Protein AF-A0A526Q313-F1 (afdb_monomer)

Radius of gyration: 29.03 Å; Cα contacts (8 Å, |Δi|>4): 74; chains: 1; bounding box: 65×32×79 Å

Sequence (105 aa):
GRLGFLATTGSAAPFIGLFGTVIGIMTSFQAIAASKNTSLSVVAPGIAEALLATAIGLLAAIPAVIAYNKLSSDANKIAVRMEGFSDEFSAILSRQIDEKVAQKA

Nearest PDB structures (foldseek):
  5zfv-assembly1_E  TM=9.141E-01  e=1.868E-05  Esc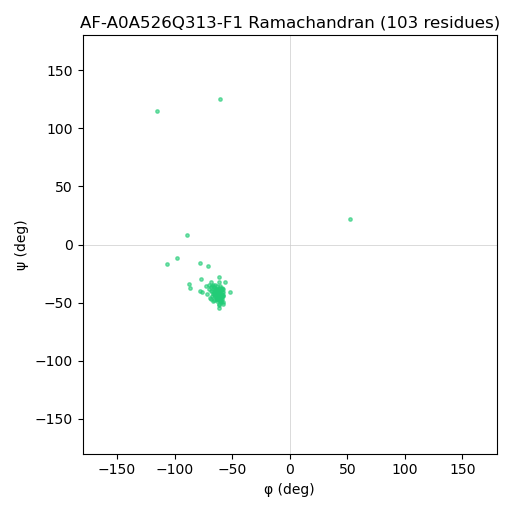herichia coli K-12
  5sv0-assembly2_J  TM=9.500E-01  e=4.222E-05  Escherichia coli DH1
  5sv0-assembly1_B  TM=9.643E-01  e=5.989E-05  Escherichia coli DH1
  6ye4-assembly1_C  TM=9.818E-01  e=9.543E-05  Serratia marcescens
  8odt-assembly1_E  TM=9.325E-01  e=4.476E-05  Escherichia coli K-12

Solvent-accessible surface area (backbone atoms only — not comparable to full-atom values): 5325 Å² total; per-residue (Å²): 114,74,60,57,49,24,49,50,41,29,65,45,26,44,57,55,7,45,48,40,24,53,52,26,44,52,53,30,52,50,50,30,66,73,67,74,47,84,54,62,82,78,33,49,63,38,45,51,54,10,52,47,32,32,54,52,13,43,64,52,11,55,59,25,43,54,51,31,54,51,53,51,52,53,51,49,54,52,50,53,54,51,50,54,49,51,53,52,52,49,51,53,51,52,51,55,49,52,54,56,50,62,76,73,110

Structure (mmCIF, N/CA/C/O backbone):
data_AF-A0A526Q313-F1
#
_entry.id   AF-A0A526Q313-F1
#
loop_
_atom_site.group_PDB
_atom_site.id
_atom_site.type_symbol
_atom_site.label_atom_id
_atom_site.label_alt_id
_atom_site.label_comp_id
_atom_site.label_asym_id
_atom_site.label_entity_id
_atom_site.label_seq_id
_atom_site.pdbx_PDB_ins_code
_atom_site.Cartn_x
_atom_site.Cartn_y
_atom_site.Cartn_z
_atom_site.occupancy
_atom_site.B_iso_or_equiv
_atom_site.auth_seq_id
_atom_site.auth_comp_id
_atom_site.auth_asym_id
_atom_site.auth_atom_id
_atom_site.pdbx_PDB_model_num
ATOM 1 N N . GLY A 1 1 ? -0.076 9.499 -13.429 1.00 67.06 1 GLY A N 1
ATOM 2 C CA . GLY A 1 1 ? -1.360 8.780 -13.303 1.00 67.06 1 GLY A CA 1
ATOM 3 C C . GLY A 1 1 ? -1.234 7.496 -12.495 1.00 67.06 1 GLY A C 1
ATOM 4 O O . GLY A 1 1 ? -1.520 7.511 -11.310 1.00 67.06 1 GLY A O 1
ATOM 5 N N . ARG A 1 2 ? -0.786 6.390 -13.109 1.00 83.44 2 ARG A N 1
ATOM 6 C CA . ARG A 1 2 ? -0.889 5.032 -12.525 1.00 83.44 2 ARG A CA 1
ATOM 7 C C . ARG A 1 2 ? 0.112 4.710 -11.401 1.00 83.44 2 ARG A C 1
ATOM 9 O O . ARG A 1 2 ? -0.281 4.127 -10.401 1.00 83.44 2 ARG A O 1
ATOM 16 N N . LEU A 1 3 ? 1.373 5.134 -11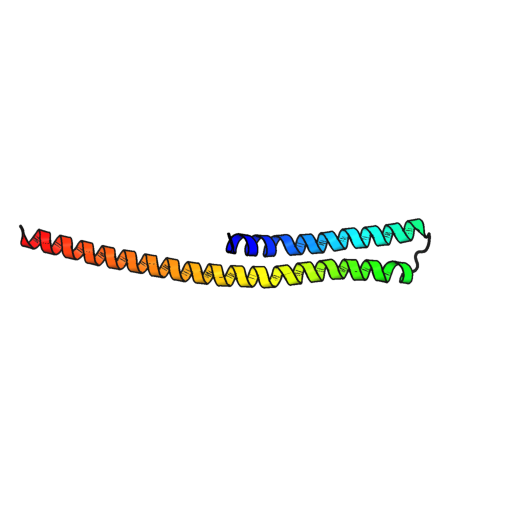.528 1.00 89.12 3 LEU A N 1
ATOM 17 C CA . LEU A 1 3 ? 2.385 4.985 -10.464 1.00 89.12 3 LEU A CA 1
ATOM 18 C C . LEU A 1 3 ? 2.036 5.812 -9.218 1.00 89.12 3 LEU A C 1
ATOM 20 O O . LEU A 1 3 ? 2.151 5.317 -8.105 1.00 89.12 3 LEU A O 1
ATOM 24 N N . GLY A 1 4 ? 1.545 7.040 -9.419 1.00 92.62 4 GLY A N 1
ATOM 25 C CA . GLY A 1 4 ? 1.092 7.903 -8.326 1.00 92.62 4 GLY A CA 1
ATOM 26 C C . GLY A 1 4 ? -0.032 7.265 -7.512 1.00 92.62 4 GLY A C 1
ATOM 27 O O . GLY A 1 4 ? 0.028 7.286 -6.293 1.00 92.62 4 GLY A O 1
ATOM 28 N N . PHE A 1 5 ? -0.994 6.608 -8.170 1.00 95.31 5 PHE A N 1
ATOM 29 C CA . PHE A 1 5 ? -2.047 5.868 -7.472 1.00 95.31 5 PHE A CA 1
ATOM 30 C C . PHE A 1 5 ? -1.479 4.759 -6.574 1.00 95.31 5 PHE A C 1
ATOM 32 O O . PHE A 1 5 ? -1.810 4.718 -5.397 1.00 95.31 5 PHE A O 1
ATOM 39 N N . LEU A 1 6 ? -0.575 3.913 -7.087 1.00 95.44 6 LEU A N 1
ATOM 40 C CA . LEU A 1 6 ? 0.053 2.852 -6.285 1.00 95.44 6 LEU A CA 1
ATOM 41 C C . LEU A 1 6 ? 0.855 3.411 -5.102 1.00 95.44 6 LEU A C 1
ATOM 43 O O . LEU A 1 6 ? 0.782 2.861 -4.005 1.00 95.44 6 LEU A O 1
ATOM 47 N N . ALA A 1 7 ? 1.577 4.516 -5.307 1.00 96.44 7 ALA A N 1
ATOM 48 C CA . ALA A 1 7 ? 2.316 5.192 -4.245 1.00 96.44 7 ALA A CA 1
ATOM 49 C C . ALA A 1 7 ? 1.377 5.719 -3.150 1.00 96.44 7 ALA A C 1
ATOM 51 O O . ALA A 1 7 ? 1.612 5.484 -1.967 1.00 96.44 7 ALA A O 1
ATOM 52 N N . THR A 1 8 ? 0.293 6.394 -3.542 1.00 96.75 8 THR A N 1
ATOM 53 C CA . THR A 1 8 ? -0.699 6.937 -2.608 1.00 96.75 8 THR A CA 1
ATOM 54 C C . THR A 1 8 ? -1.463 5.832 -1.887 1.00 96.75 8 THR A C 1
ATOM 56 O O . THR A 1 8 ? -1.656 5.923 -0.681 1.00 96.75 8 THR A O 1
ATOM 59 N N . THR A 1 9 ? -1.877 4.765 -2.575 1.00 97.19 9 THR A N 1
ATOM 60 C CA . THR A 1 9 ? -2.529 3.618 -1.929 1.00 97.19 9 THR A CA 1
ATOM 61 C C . THR A 1 9 ? -1.581 2.936 -0.948 1.00 97.19 9 THR A C 1
ATOM 63 O O . THR A 1 9 ? -1.977 2.664 0.181 1.00 97.19 9 THR A O 1
ATOM 66 N N . GLY A 1 10 ? -0.325 2.713 -1.344 1.00 96.88 10 GLY A N 1
ATOM 67 C CA . GLY A 1 10 ? 0.693 2.109 -0.488 1.00 96.88 10 GLY A CA 1
ATOM 68 C C . GLY A 1 10 ? 0.955 2.898 0.797 1.00 96.88 10 GLY A C 1
ATOM 69 O O . GLY A 1 10 ? 1.146 2.294 1.849 1.00 96.88 10 GLY A O 1
ATOM 70 N N . SER A 1 11 ? 0.922 4.233 0.735 1.00 97.50 11 SER A N 1
ATOM 71 C CA . SER A 1 11 ? 1.151 5.089 1.903 1.00 97.50 11 SER A CA 1
ATOM 72 C C . SER A 1 11 ? -0.106 5.356 2.732 1.00 97.50 11 SER A C 1
ATOM 74 O O . SER A 1 11 ? -0.016 5.397 3.954 1.00 97.50 11 SER A O 1
ATOM 76 N N . ALA A 1 12 ? -1.276 5.522 2.111 1.00 98.12 12 ALA A N 1
ATOM 77 C CA . ALA A 1 12 ? -2.505 5.913 2.804 1.00 98.12 12 ALA A CA 1
ATOM 78 C C . ALA A 1 12 ? -3.300 4.726 3.374 1.00 98.12 12 ALA A C 1
ATOM 80 O O . ALA A 1 12 ? -3.917 4.859 4.430 1.00 98.12 12 ALA A O 1
ATOM 81 N N . ALA A 1 13 ? -3.293 3.563 2.711 1.00 98.06 13 ALA A N 1
ATOM 82 C CA . ALA A 1 13 ? -4.118 2.418 3.110 1.00 98.06 13 ALA A CA 1
ATOM 83 C C . ALA A 1 13 ? -3.879 1.912 4.552 1.00 98.06 13 ALA A C 1
ATOM 85 O O . ALA A 1 13 ? -4.870 1.606 5.222 1.00 98.06 13 ALA A O 1
ATOM 86 N N . PRO A 1 14 ? -2.642 1.881 5.097 1.00 98.25 14 PRO A N 1
ATOM 87 C CA . PRO A 1 14 ? -2.422 1.505 6.495 1.00 98.25 14 PRO A CA 1
ATOM 88 C C . PRO A 1 14 ? -3.110 2.460 7.474 1.00 98.25 14 PRO A C 1
ATOM 90 O O . PRO A 1 14 ? -3.701 2.021 8.457 1.00 98.25 14 PRO A O 1
ATOM 93 N N . PHE A 1 15 ? -3.084 3.764 7.184 1.00 98.25 15 PHE A N 1
ATOM 94 C CA . PHE A 1 15 ? -3.722 4.774 8.026 1.00 98.25 15 PHE A CA 1
ATOM 95 C C . PHE A 1 15 ? -5.246 4.699 7.959 1.00 98.25 15 PHE A C 1
ATOM 97 O O . PHE A 1 15 ? -5.906 4.898 8.974 1.00 98.25 15 PHE A O 1
ATOM 104 N N . ILE A 1 16 ? -5.807 4.351 6.798 1.00 98.06 16 ILE A N 1
ATOM 105 C CA . ILE A 1 16 ? -7.246 4.090 6.658 1.00 98.06 16 ILE A CA 1
ATOM 106 C C . ILE A 1 16 ? -7.655 2.883 7.518 1.00 98.06 16 ILE A C 1
ATOM 108 O O . ILE A 1 16 ? -8.657 2.949 8.230 1.00 98.06 16 ILE A O 1
ATOM 112 N N . GLY A 1 17 ? -6.865 1.804 7.508 1.00 97.88 17 GLY A N 1
ATOM 113 C CA . GLY A 1 17 ? -7.109 0.634 8.357 1.00 97.88 17 GLY A CA 1
ATOM 114 C C . GLY A 1 17 ? -7.017 0.953 9.853 1.00 97.88 17 GLY A C 1
ATOM 115 O O . GLY A 1 17 ? -7.927 0.617 10.611 1.00 97.88 17 GLY A O 1
ATOM 116 N N . LEU A 1 18 ? -5.969 1.679 10.258 1.00 98.00 18 LEU A N 1
ATOM 117 C CA . LEU A 1 18 ? -5.787 2.148 11.634 1.00 98.00 18 LEU A CA 1
ATOM 118 C C . LEU A 1 18 ? -6.956 3.027 12.093 1.00 98.00 18 LEU A C 1
ATOM 120 O O . LEU A 1 18 ? -7.455 2.866 13.205 1.00 98.00 18 LEU A O 1
ATOM 124 N N . PHE A 1 19 ? -7.415 3.937 11.233 1.00 98.00 19 PHE A N 1
ATOM 125 C CA . PHE A 1 19 ? -8.577 4.774 11.506 1.00 98.00 19 PHE A CA 1
ATOM 126 C C . PHE A 1 19 ? -9.830 3.928 11.764 1.00 98.00 19 PHE A C 1
ATOM 128 O O . PHE A 1 19 ? -10.535 4.163 12.744 1.00 98.00 19 PHE A O 1
ATOM 135 N N . GLY A 1 20 ? -10.070 2.894 10.951 1.00 96.56 20 GLY A N 1
ATOM 136 C CA . GLY A 1 20 ? -11.164 1.946 11.179 1.00 96.56 20 GLY A CA 1
ATOM 137 C C . GLY A 1 20 ? -11.072 1.255 12.543 1.00 96.56 20 GLY A C 1
ATOM 138 O O . GLY A 1 20 ? -12.074 1.152 13.250 1.00 96.56 20 GLY A O 1
ATOM 139 N N . THR A 1 21 ? -9.866 0.863 12.965 1.00 97.25 21 THR A N 1
ATOM 140 C CA . THR A 1 21 ? -9.646 0.289 14.300 1.00 97.25 21 THR A CA 1
ATOM 141 C C . THR A 1 21 ? -9.969 1.282 15.417 1.00 97.25 21 THR A C 1
ATOM 143 O O . THR A 1 21 ? -10.630 0.916 16.387 1.00 97.25 21 THR A O 1
ATOM 146 N N . VAL A 1 22 ? -9.554 2.544 15.278 1.00 97.31 2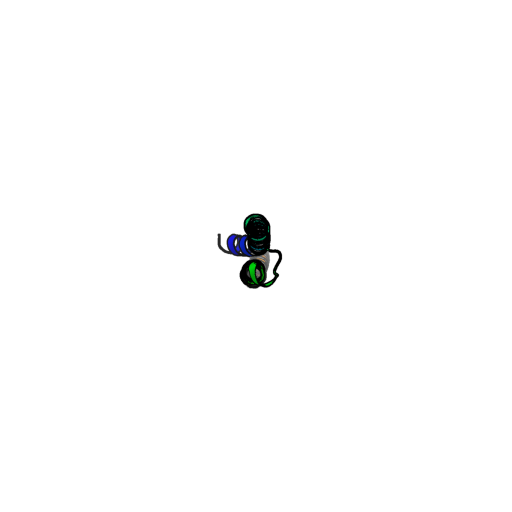2 VAL A N 1
ATOM 147 C CA . VAL A 1 22 ? -9.850 3.601 16.260 1.00 97.31 22 VAL A CA 1
ATOM 148 C C . VAL A 1 22 ? -11.358 3.802 16.406 1.00 97.31 22 VAL A C 1
ATOM 150 O O . VAL A 1 22 ? -11.865 3.822 17.529 1.00 97.31 22 VAL A O 1
ATOM 153 N N . ILE A 1 23 ? -12.087 3.891 15.289 1.00 96.50 23 ILE A N 1
ATOM 154 C CA . ILE A 1 23 ? -13.547 4.035 15.307 1.00 96.50 23 ILE A CA 1
ATOM 155 C C . ILE A 1 23 ? -14.214 2.807 15.940 1.00 96.50 23 ILE A C 1
ATOM 157 O O . ILE A 1 23 ? -15.026 2.969 16.846 1.00 96.50 23 ILE A O 1
ATOM 161 N N . GLY A 1 24 ? -13.845 1.587 15.537 1.00 94.94 24 GLY A N 1
ATOM 162 C CA . GLY A 1 24 ? -14.464 0.363 16.063 1.00 94.94 24 GLY A CA 1
ATOM 163 C C . GLY A 1 24 ? -14.228 0.156 17.564 1.00 94.94 24 GLY A C 1
ATOM 164 O O . GLY A 1 24 ? -15.146 -0.220 18.301 1.00 94.94 24 GLY A O 1
ATOM 165 N N . ILE A 1 25 ? -13.028 0.483 18.055 1.00 95.12 25 ILE A N 1
ATOM 166 C CA . ILE A 1 25 ? -12.731 0.466 19.494 1.00 95.12 25 ILE A CA 1
ATOM 167 C C . ILE A 1 25 ? -13.564 1.527 20.224 1.00 95.12 25 ILE A C 1
ATOM 169 O O . ILE A 1 25 ? -14.164 1.224 21.257 1.00 95.12 25 ILE A O 1
ATOM 173 N N . MET A 1 26 ? -13.664 2.747 19.686 1.00 95.12 26 MET A N 1
ATOM 174 C CA . MET A 1 26 ? -14.486 3.809 20.275 1.00 95.12 26 MET A CA 1
ATOM 175 C C . MET A 1 26 ? -15.959 3.391 20.384 1.00 95.12 26 MET A C 1
ATOM 177 O O . MET A 1 26 ? -16.558 3.539 21.450 1.00 95.12 26 MET A O 1
ATOM 181 N N . THR A 1 27 ? -16.533 2.819 19.323 1.00 92.69 27 THR A N 1
ATOM 182 C CA . THR A 1 27 ? -17.919 2.328 19.320 1.00 92.69 27 THR A CA 1
ATOM 183 C C . THR A 1 27 ? -18.124 1.199 20.332 1.00 92.69 27 THR A C 1
ATOM 185 O O . THR A 1 27 ? -19.128 1.181 21.043 1.00 92.69 27 THR A O 1
ATOM 188 N N . SER A 1 28 ? -17.144 0.302 20.477 1.00 92.81 28 SER A N 1
ATOM 189 C CA . SER A 1 28 ? -17.185 -0.768 21.482 1.00 92.81 28 SER A CA 1
ATOM 190 C C . SER A 1 28 ? -17.223 -0.208 22.911 1.00 92.81 28 SER A C 1
ATOM 192 O O . SER A 1 28 ? -18.034 -0.643 23.729 1.00 92.81 28 SER A O 1
ATOM 194 N N . PHE A 1 29 ? -16.415 0.814 23.216 1.00 91.94 29 PHE A N 1
ATOM 195 C CA . PHE A 1 29 ? -16.446 1.477 24.526 1.00 91.94 29 PHE A CA 1
ATOM 196 C C . PHE A 1 29 ? -17.743 2.259 24.777 1.00 91.94 29 PHE A C 1
ATOM 198 O O . PHE A 1 29 ? -18.255 2.251 25.898 1.00 91.94 29 PHE A O 1
ATOM 205 N N . GLN A 1 30 ? -18.317 2.889 23.749 1.00 91.44 30 GLN A N 1
ATOM 206 C CA . GLN A 1 30 ? -19.627 3.542 23.852 1.00 91.44 30 GLN A CA 1
ATOM 207 C C . GLN A 1 30 ? -20.739 2.535 24.190 1.00 91.44 30 GLN A C 1
ATOM 209 O O . GLN A 1 30 ? -21.600 2.830 25.020 1.00 91.44 30 GLN A O 1
ATOM 214 N N . ALA A 1 31 ? -20.691 1.327 23.620 1.00 89.19 31 ALA A N 1
ATOM 215 C CA . ALA A 1 31 ? -21.636 0.255 23.932 1.00 89.19 31 ALA A CA 1
ATOM 216 C C . ALA A 1 31 ? -21.521 -0.234 25.390 1.00 89.19 31 ALA A C 1
ATOM 218 O O . ALA A 1 31 ? -22.545 -0.461 26.042 1.00 89.19 31 ALA A O 1
ATOM 219 N N . ILE A 1 32 ? -20.303 -0.332 25.941 1.00 90.50 32 ILE A N 1
ATOM 220 C CA . ILE A 1 32 ? -20.093 -0.620 27.375 1.00 90.50 32 ILE A CA 1
ATOM 221 C C . ILE A 1 32 ? -20.747 0.467 28.231 1.00 90.50 32 ILE A C 1
ATOM 223 O O . ILE A 1 32 ? -21.494 0.160 29.161 1.00 90.50 32 ILE A O 1
ATOM 227 N N . ALA A 1 33 ? -20.495 1.739 27.910 1.00 90.38 33 ALA A N 1
ATOM 228 C CA . ALA A 1 33 ? -21.020 2.865 28.676 1.00 90.38 33 ALA A CA 1
ATOM 229 C C . ALA A 1 33 ? -22.560 2.912 28.666 1.00 90.38 33 ALA A C 1
ATOM 231 O O . ALA A 1 33 ? -23.174 3.151 29.706 1.00 90.38 33 ALA A O 1
ATOM 232 N N . ALA A 1 34 ? -23.184 2.638 27.517 1.00 90.06 34 ALA A N 1
ATOM 233 C CA . ALA A 1 34 ? -24.638 2.633 27.367 1.00 90.06 34 ALA A CA 1
ATOM 234 C C . ALA A 1 34 ? -25.305 1.430 28.055 1.00 90.06 34 ALA A C 1
ATOM 236 O O . ALA A 1 34 ? -26.325 1.584 28.725 1.00 90.06 34 ALA A O 1
ATOM 237 N N . SER A 1 35 ? -24.725 0.234 27.913 1.00 89.38 35 SER A N 1
ATOM 238 C CA . SER A 1 35 ? -25.276 -1.001 28.489 1.00 89.38 35 SER A CA 1
ATOM 239 C C . SER A 1 35 ? -25.002 -1.154 29.987 1.00 89.38 35 SER A C 1
ATOM 241 O O . SER A 1 35 ? -25.629 -1.992 30.634 1.00 89.38 35 SER A O 1
ATOM 243 N N . LYS A 1 36 ? -24.053 -0.379 30.538 1.00 86.81 36 LYS A N 1
ATOM 244 C CA . LYS A 1 36 ? -23.491 -0.557 31.890 1.00 86.81 36 LYS A CA 1
ATOM 245 C C . LYS A 1 36 ? -22.978 -1.984 32.141 1.00 86.81 36 LYS A C 1
ATOM 247 O O . LYS A 1 36 ? -22.869 -2.409 33.289 1.00 86.81 36 LYS A O 1
ATOM 252 N N . ASN A 1 37 ? -22.671 -2.722 31.074 1.00 82.00 37 ASN A N 1
ATOM 253 C CA . ASN A 1 37 ? -22.218 -4.102 31.120 1.00 82.00 37 ASN A CA 1
ATOM 254 C C . ASN A 1 37 ? -20.787 -4.182 30.586 1.00 82.00 37 ASN A C 1
ATOM 256 O O . ASN A 1 37 ? -20.526 -3.922 29.414 1.00 82.00 37 ASN A O 1
ATOM 260 N N . THR A 1 38 ? -19.857 -4.550 31.463 1.00 82.88 38 THR A N 1
ATOM 261 C CA . THR A 1 38 ? -18.429 -4.689 31.148 1.00 82.88 38 THR A CA 1
ATOM 262 C C . THR A 1 38 ? -18.056 -6.089 30.663 1.00 82.88 38 THR A C 1
ATOM 264 O O . THR A 1 38 ? -16.874 -6.394 30.516 1.00 82.88 38 THR A O 1
ATOM 267 N N . SER A 1 39 ? -19.041 -6.958 30.414 1.00 86.81 39 SER A N 1
ATOM 268 C CA . SER A 1 39 ? -18.793 -8.307 29.919 1.00 86.81 39 SER A CA 1
ATOM 269 C C . SER A 1 39 ? -18.081 -8.270 28.569 1.00 86.81 39 SER A C 1
ATOM 271 O O . SER A 1 39 ? -18.572 -7.693 27.596 1.00 86.81 39 SER A O 1
ATOM 273 N N . LEU A 1 40 ? -16.935 -8.953 28.506 1.00 81.62 40 LEU A N 1
ATOM 274 C CA . LEU A 1 40 ? -16.098 -9.036 27.311 1.00 81.62 40 LEU A CA 1
ATOM 275 C C . LEU A 1 40 ? -16.875 -9.569 26.099 1.00 81.62 40 LEU A C 1
ATOM 277 O O . LEU A 1 40 ? -16.625 -9.159 24.971 1.00 81.62 40 LEU A O 1
ATOM 281 N N . SER A 1 41 ? -17.853 -10.447 26.334 1.00 86.56 41 SER A N 1
ATOM 282 C CA . SER A 1 41 ? -18.697 -11.032 25.290 1.00 86.56 41 SER A CA 1
ATOM 283 C C . SER A 1 41 ? -19.510 -9.992 24.515 1.00 86.56 41 SER A C 1
ATOM 285 O O . SER A 1 41 ? -19.817 -10.221 23.351 1.00 86.56 41 SER A O 1
ATOM 287 N N . VAL A 1 42 ? -19.842 -8.853 25.135 1.00 82.38 42 VAL A N 1
ATOM 288 C CA . VAL A 1 42 ? -20.632 -7.781 24.503 1.00 82.38 42 VAL A CA 1
ATOM 289 C C . VAL A 1 42 ? -19.780 -6.953 23.535 1.00 82.38 42 VAL A C 1
ATOM 291 O O . VAL A 1 42 ? -20.297 -6.449 22.543 1.00 82.38 42 VAL A O 1
ATOM 294 N N . VAL A 1 43 ? -18.473 -6.840 23.785 1.00 88.62 43 VAL A N 1
ATOM 295 C CA . VAL A 1 43 ? -17.554 -6.016 22.977 1.00 88.62 43 VAL A CA 1
ATOM 296 C C . VAL A 1 43 ? -16.621 -6.801 22.070 1.00 88.62 43 VAL A C 1
ATOM 298 O O . VAL A 1 43 ? -16.060 -6.229 21.137 1.00 88.62 43 VAL A O 1
ATOM 301 N N . ALA A 1 44 ? -16.460 -8.103 22.309 1.00 89.81 44 ALA A N 1
ATOM 302 C CA . ALA A 1 44 ? -15.589 -8.956 21.510 1.00 89.81 44 ALA A CA 1
ATOM 303 C C . ALA A 1 44 ? -15.864 -8.866 19.992 1.00 89.81 44 ALA A C 1
ATOM 305 O O . ALA A 1 44 ? -14.888 -8.766 19.246 1.00 89.81 44 ALA A O 1
ATOM 306 N N . PRO A 1 45 ? -17.127 -8.815 19.511 1.00 89.38 45 PRO A N 1
ATOM 307 C CA . PRO A 1 45 ? -17.396 -8.650 18.081 1.00 89.38 45 PRO A CA 1
ATOM 308 C C . PRO A 1 45 ? -16.880 -7.316 17.517 1.00 89.38 45 PRO A C 1
ATOM 310 O O . PRO A 1 45 ? -16.185 -7.309 16.505 1.00 89.38 45 PRO A O 1
ATOM 313 N N . GLY A 1 46 ? -17.139 -6.194 18.200 1.00 90.12 46 GLY A N 1
ATOM 314 C CA . GLY A 1 46 ? -16.731 -4.863 17.730 1.00 90.12 46 GLY A CA 1
ATOM 315 C C . GLY A 1 46 ? -15.212 -4.672 17.702 1.00 90.12 46 GLY A C 1
ATOM 316 O O . GLY A 1 46 ? -14.671 -4.049 16.789 1.00 90.12 46 GLY A O 1
ATOM 317 N N . ILE A 1 47 ? -14.496 -5.276 18.655 1.00 92.75 47 ILE A N 1
ATOM 318 C CA . ILE A 1 47 ? -13.026 -5.270 18.664 1.00 92.75 47 ILE A CA 1
ATOM 319 C C . ILE A 1 47 ? -12.471 -6.142 17.527 1.00 92.75 47 ILE A C 1
ATOM 321 O O . ILE A 1 47 ? -11.490 -5.762 16.888 1.00 92.75 47 ILE A O 1
ATOM 325 N N . ALA A 1 48 ? -13.092 -7.288 17.235 1.00 94.62 48 ALA A N 1
ATOM 326 C CA . ALA A 1 48 ? -12.678 -8.136 16.120 1.00 94.62 48 ALA A CA 1
ATOM 327 C C . ALA A 1 48 ? -12.826 -7.414 14.767 1.00 94.62 48 ALA A C 1
ATOM 329 O O . ALA A 1 48 ? -11.900 -7.436 13.954 1.00 94.62 48 ALA A O 1
ATOM 330 N N . GLU A 1 49 ? -13.941 -6.713 14.549 1.00 93.88 49 GLU A N 1
ATOM 331 C CA . GLU A 1 49 ? -14.153 -5.879 13.356 1.00 93.88 49 GLU A CA 1
ATOM 332 C C . GLU A 1 49 ? -13.140 -4.729 13.269 1.00 93.88 49 GLU A C 1
ATOM 334 O O . GLU A 1 49 ? -12.585 -4.459 12.200 1.00 93.88 49 GLU A O 1
ATOM 339 N N . ALA A 1 50 ? -12.829 -4.097 14.405 1.00 95.56 50 ALA A N 1
ATOM 340 C CA . ALA A 1 50 ? -11.807 -3.062 14.482 1.00 95.56 50 ALA A CA 1
ATOM 341 C C . ALA A 1 50 ? -10.437 -3.589 14.023 1.00 95.56 50 ALA A C 1
ATOM 343 O O . ALA A 1 50 ? -9.752 -2.92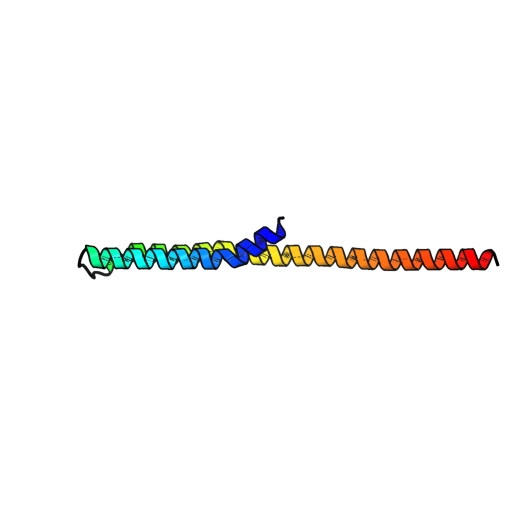9 13.243 1.00 95.56 50 ALA A O 1
ATOM 344 N N . LEU A 1 51 ? -10.036 -4.787 14.454 1.00 96.75 51 LEU A N 1
ATOM 345 C CA . LEU A 1 51 ? -8.773 -5.407 14.036 1.00 96.75 51 LEU A CA 1
ATOM 346 C C . LEU A 1 51 ? -8.780 -5.807 12.554 1.00 96.75 51 LEU A C 1
ATOM 348 O O . LEU A 1 51 ? -7.766 -5.647 11.866 1.00 96.75 51 LEU A O 1
ATOM 352 N N . LEU A 1 52 ? -9.924 -6.264 12.041 1.00 97.06 52 LEU A N 1
ATOM 353 C CA . LEU A 1 52 ? -10.087 -6.592 10.626 1.00 97.06 52 LEU A CA 1
ATOM 3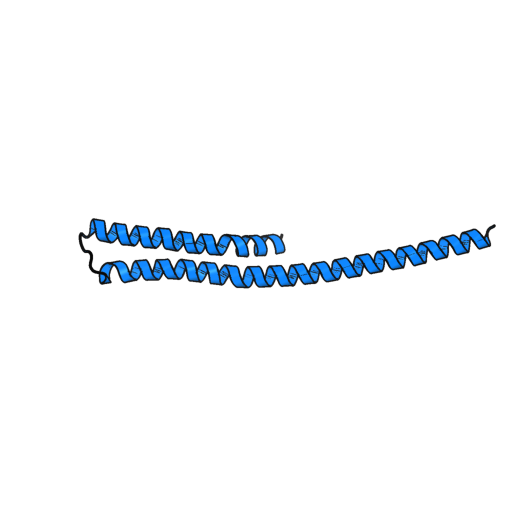54 C C . LEU A 1 52 ? -9.849 -5.369 9.726 1.00 97.06 52 LEU A C 1
ATOM 356 O O . LEU A 1 52 ? -9.218 -5.502 8.677 1.00 97.06 52 LEU A O 1
ATOM 360 N N . ALA A 1 53 ? -10.276 -4.173 10.146 1.00 97.50 53 ALA A N 1
ATOM 361 C CA . ALA A 1 53 ? -10.043 -2.940 9.392 1.00 97.50 53 ALA A CA 1
ATOM 362 C C . ALA A 1 53 ? -8.544 -2.674 9.144 1.00 97.50 53 ALA A C 1
ATOM 364 O O . ALA A 1 53 ? -8.143 -2.379 8.014 1.00 97.50 53 ALA A O 1
ATOM 365 N N . THR A 1 54 ? -7.696 -2.858 10.164 1.00 97.88 54 THR A N 1
ATOM 366 C CA . THR A 1 54 ? -6.235 -2.741 10.010 1.00 97.88 54 THR A CA 1
ATOM 367 C C . THR A 1 54 ? -5.684 -3.816 9.075 1.00 97.88 54 THR A C 1
ATOM 369 O O . THR A 1 54 ? -4.874 -3.506 8.198 1.00 97.88 54 THR A O 1
ATOM 372 N N . ALA A 1 55 ? -6.147 -5.063 9.201 1.00 98.00 55 ALA A N 1
ATOM 373 C CA . ALA A 1 55 ? -5.703 -6.150 8.331 1.00 98.00 55 ALA A CA 1
ATOM 374 C C . ALA A 1 55 ? -6.004 -5.861 6.849 1.00 98.00 55 ALA A C 1
ATOM 376 O O . ALA A 1 55 ? -5.135 -6.053 6.000 1.00 98.00 55 ALA A O 1
ATOM 377 N N . ILE A 1 56 ? -7.191 -5.329 6.538 1.00 98.06 56 ILE A N 1
ATOM 378 C CA . ILE A 1 56 ? -7.572 -4.941 5.171 1.00 98.06 56 ILE A CA 1
ATOM 379 C C . ILE A 1 56 ? -6.714 -3.770 4.669 1.00 98.06 56 ILE A C 1
ATOM 381 O O . ILE A 1 56 ? -6.258 -3.793 3.524 1.00 98.06 56 ILE A O 1
ATOM 385 N N . GLY A 1 57 ? -6.438 -2.773 5.518 1.00 97.88 57 GLY A N 1
ATOM 386 C CA . GLY A 1 57 ? -5.553 -1.656 5.174 1.00 97.88 57 GLY A CA 1
ATOM 387 C C . GLY A 1 57 ? -4.146 -2.120 4.782 1.00 97.88 57 GLY A C 1
ATOM 388 O O . GLY A 1 57 ? -3.605 -1.686 3.764 1.00 97.88 57 GLY A O 1
ATOM 389 N N . LEU A 1 58 ? -3.577 -3.066 5.534 1.00 98.38 58 LEU A N 1
ATOM 390 C CA . LEU A 1 58 ? -2.281 -3.676 5.217 1.00 98.38 58 LEU A CA 1
ATOM 391 C C . LEU A 1 58 ? -2.339 -4.550 3.958 1.00 98.38 58 LEU A C 1
ATOM 393 O O . LEU A 1 58 ? -1.432 -4.490 3.126 1.00 98.38 58 LEU A O 1
ATOM 397 N N . LEU A 1 59 ? -3.419 -5.315 3.786 1.00 98.12 59 LEU A N 1
ATOM 398 C CA . LEU A 1 59 ? -3.646 -6.148 2.606 1.00 98.12 59 LEU A CA 1
ATOM 399 C C . LEU A 1 59 ? -3.731 -5.314 1.319 1.00 98.12 59 LEU A C 1
ATOM 401 O O . LEU A 1 59 ? -3.286 -5.772 0.272 1.00 98.12 59 LEU A O 1
ATOM 405 N N . ALA A 1 60 ? -4.243 -4.084 1.388 1.00 98.00 60 ALA A N 1
ATOM 406 C CA . ALA A 1 60 ? -4.222 -3.145 0.269 1.00 98.00 60 ALA A CA 1
ATOM 407 C C . ALA A 1 60 ? -2.846 -2.472 0.079 1.00 98.00 60 ALA A C 1
ATOM 409 O O . ALA A 1 60 ? -2.392 -2.299 -1.055 1.00 98.00 60 ALA A O 1
ATOM 410 N N . ALA A 1 61 ? -2.164 -2.108 1.170 1.00 98.38 61 ALA A N 1
ATOM 411 C CA . ALA A 1 61 ? -0.897 -1.378 1.127 1.00 98.38 61 ALA A CA 1
ATOM 412 C C . ALA A 1 61 ? 0.268 -2.208 0.567 1.00 98.38 61 ALA A C 1
ATOM 414 O O . ALA A 1 61 ? 1.017 -1.735 -0.290 1.00 98.38 61 ALA A O 1
ATOM 415 N N . ILE A 1 62 ? 0.423 -3.452 1.033 1.00 98.25 62 ILE A N 1
ATOM 416 C CA . ILE A 1 62 ? 1.590 -4.289 0.716 1.00 98.25 62 ILE A CA 1
ATOM 417 C C . ILE A 1 62 ? 1.700 -4.560 -0.797 1.00 98.25 62 ILE A C 1
ATOM 419 O O . ILE A 1 62 ? 2.753 -4.264 -1.374 1.00 98.25 62 ILE A O 1
ATOM 423 N N . PRO A 1 63 ? 0.650 -5.043 -1.493 1.00 98.00 63 PRO A N 1
ATOM 424 C CA . PRO A 1 63 ? 0.717 -5.259 -2.935 1.00 98.00 63 PRO A CA 1
ATOM 425 C C . PRO A 1 63 ? 0.933 -3.959 -3.716 1.00 98.00 63 PRO A C 1
ATOM 427 O O . PRO A 1 63 ? 1.655 -3.964 -4.714 1.00 98.00 63 PRO A O 1
ATOM 430 N N . ALA A 1 64 ? 0.353 -2.841 -3.259 1.00 98.12 64 ALA A N 1
ATOM 431 C CA . ALA A 1 64 ? 0.508 -1.545 -3.913 1.00 98.12 64 ALA A CA 1
ATOM 432 C C . ALA A 1 64 ? 1.970 -1.069 -3.899 1.00 98.12 64 ALA A C 1
ATOM 434 O O . ALA A 1 64 ? 2.494 -0.674 -4.942 1.00 98.12 64 ALA A O 1
ATOM 435 N N . VAL A 1 65 ? 2.657 -1.183 -2.756 1.00 98.19 65 VAL A N 1
ATOM 436 C CA . VAL A 1 65 ? 4.079 -0.819 -2.627 1.00 98.19 65 VAL A CA 1
ATOM 437 C C . VAL A 1 65 ? 4.971 -1.737 -3.468 1.00 98.19 65 VAL A C 1
ATOM 439 O O . VAL A 1 65 ? 5.868 -1.254 -4.160 1.00 98.19 65 VAL A O 1
ATOM 442 N N . ILE A 1 66 ? 4.707 -3.049 -3.475 1.00 98.25 66 ILE A N 1
ATOM 443 C CA . ILE A 1 66 ? 5.459 -4.006 -4.305 1.00 98.25 66 ILE A CA 1
ATOM 444 C C . ILE A 1 66 ? 5.318 -3.656 -5.792 1.00 98.25 66 ILE A C 1
ATOM 446 O O . ILE A 1 66 ? 6.316 -3.573 -6.513 1.00 98.25 66 ILE A O 1
ATOM 450 N N . ALA A 1 67 ? 4.087 -3.418 -6.253 1.00 97.44 67 ALA A N 1
ATOM 451 C CA . ALA A 1 67 ? 3.815 -3.060 -7.640 1.00 97.44 67 ALA A CA 1
ATOM 452 C C . ALA A 1 67 ? 4.455 -1.718 -8.022 1.00 97.44 67 ALA A C 1
ATOM 454 O O . ALA A 1 67 ? 5.057 -1.616 -9.091 1.00 97.44 67 ALA A O 1
ATOM 455 N N . TYR A 1 68 ? 4.376 -0.714 -7.144 1.00 97.69 68 TYR A N 1
ATOM 456 C CA . TYR A 1 68 ? 5.020 0.582 -7.347 1.00 97.69 68 TYR A CA 1
ATOM 457 C C . TYR A 1 68 ? 6.532 0.431 -7.537 1.00 97.69 68 TYR A C 1
ATOM 459 O O . TYR A 1 68 ? 7.073 0.899 -8.538 1.00 97.69 68 TYR A O 1
ATOM 467 N N . ASN A 1 69 ? 7.202 -0.283 -6.628 1.00 97.00 69 ASN A N 1
ATOM 468 C CA . ASN A 1 69 ? 8.651 -0.467 -6.674 1.00 97.00 69 ASN A CA 1
ATOM 469 C C . ASN A 1 69 ? 9.094 -1.212 -7.937 1.00 97.00 69 ASN A C 1
ATOM 471 O O . ASN A 1 69 ? 10.051 -0.797 -8.591 1.00 97.00 69 ASN A O 1
ATOM 475 N N . LYS A 1 70 ? 8.376 -2.277 -8.319 1.00 97.06 70 LYS A N 1
ATOM 476 C CA . LYS A 1 70 ? 8.676 -3.038 -9.537 1.00 97.06 70 LYS A CA 1
ATOM 477 C C . LYS A 1 70 ? 8.551 -2.167 -10.787 1.00 97.06 70 LYS A C 1
ATOM 479 O O . LYS A 1 70 ? 9.500 -2.056 -11.556 1.00 97.06 70 LYS A O 1
ATOM 484 N N . LEU A 1 71 ? 7.398 -1.523 -10.969 1.00 96.50 71 LEU A N 1
ATOM 485 C CA . LEU A 1 71 ? 7.120 -0.722 -12.163 1.00 96.50 71 LEU A CA 1
ATOM 486 C C . LEU A 1 71 ? 8.022 0.512 -12.250 1.00 96.50 71 LEU A C 1
ATOM 488 O O . LEU A 1 71 ? 8.455 0.872 -13.340 1.00 96.50 71 LEU A O 1
ATOM 492 N N . SER A 1 72 ? 8.330 1.137 -11.112 1.00 96.69 72 SER A N 1
ATOM 493 C CA . SER A 1 72 ? 9.264 2.262 -11.043 1.00 96.69 72 SER A CA 1
ATOM 494 C C . SER A 1 72 ? 10.683 1.833 -11.431 1.00 96.69 72 SER A C 1
ATOM 496 O O . SER A 1 72 ? 11.320 2.475 -12.265 1.00 96.69 72 SER A O 1
ATOM 498 N N . SER A 1 73 ? 11.154 0.693 -10.911 1.00 97.06 73 SER A N 1
ATOM 499 C CA . SER A 1 73 ? 12.460 0.134 -11.279 1.00 97.06 73 SER A CA 1
ATOM 500 C C . SER A 1 73 ? 12.543 -0.198 -12.770 1.00 97.06 73 SER A C 1
ATOM 502 O O . SER A 1 73 ? 13.530 0.139 -13.423 1.00 97.06 73 SER A O 1
ATOM 504 N N . ASP A 1 74 ? 11.508 -0.822 -13.330 1.00 96.94 74 ASP A N 1
ATOM 505 C CA . ASP A 1 74 ? 11.491 -1.198 -14.743 1.00 96.94 74 ASP A CA 1
ATOM 506 C C . ASP A 1 74 ? 11.433 0.032 -15.662 1.00 96.94 74 ASP A C 1
ATOM 508 O O . ASP A 1 74 ? 12.165 0.088 -16.652 1.00 96.94 74 ASP A O 1
ATOM 512 N N . ALA A 1 75 ? 10.656 1.057 -15.298 1.00 95.88 75 ALA A N 1
ATOM 513 C CA . ALA A 1 75 ? 10.651 2.335 -16.008 1.00 95.88 75 ALA A CA 1
ATOM 514 C C . ALA A 1 75 ? 12.034 3.004 -15.983 1.00 95.88 75 ALA A C 1
ATOM 516 O O . ALA A 1 75 ? 12.515 3.459 -17.020 1.00 95.88 75 ALA A O 1
ATOM 517 N N . ASN A 1 76 ? 12.709 2.996 -14.829 1.00 96.94 76 ASN A N 1
ATOM 518 C CA . ASN A 1 76 ? 14.048 3.562 -14.699 1.00 96.94 76 ASN A CA 1
ATOM 519 C C . ASN A 1 76 ? 15.081 2.818 -15.560 1.00 96.94 76 ASN A C 1
ATOM 521 O O . ASN A 1 76 ? 15.899 3.447 -16.221 1.00 96.94 76 ASN A O 1
ATOM 525 N N . LYS A 1 77 ? 15.023 1.481 -15.626 1.00 97.50 77 LYS A N 1
ATOM 526 C CA . LYS A 1 77 ? 15.912 0.695 -16.504 1.00 97.50 77 LYS A CA 1
ATOM 527 C C . LYS A 1 77 ? 15.736 1.064 -17.977 1.00 97.50 77 LYS A C 1
ATOM 529 O O . LYS A 1 77 ? 16.719 1.111 -18.712 1.00 97.50 77 LYS A O 1
ATOM 534 N N . ILE A 1 78 ? 14.498 1.293 -18.417 1.00 97.00 78 ILE A N 1
ATOM 535 C CA . ILE A 1 78 ? 14.212 1.712 -19.795 1.00 97.00 78 ILE A CA 1
ATOM 536 C C . ILE A 1 78 ? 14.762 3.119 -20.040 1.00 97.00 78 ILE A C 1
ATOM 538 O O . ILE A 1 78 ? 15.415 3.333 -21.058 1.00 97.00 78 ILE A O 1
ATOM 542 N N . ALA A 1 79 ? 14.554 4.044 -19.099 1.00 96.94 79 ALA A N 1
ATOM 543 C CA . ALA A 1 79 ? 15.076 5.404 -19.192 1.00 96.94 79 ALA A CA 1
ATOM 544 C C . ALA A 1 79 ? 16.607 5.417 -19.330 1.00 96.94 79 ALA A C 1
ATOM 546 O O . ALA A 1 79 ? 17.119 5.992 -20.284 1.00 96.94 79 ALA A O 1
ATOM 547 N N . VAL A 1 80 ? 17.318 4.682 -18.469 1.00 97.88 80 VAL A N 1
ATOM 548 C CA . VAL A 1 80 ? 18.788 4.575 -18.509 1.00 97.88 80 VAL A CA 1
ATOM 549 C C . VAL A 1 80 ? 19.285 3.979 -19.830 1.00 97.88 80 VAL A C 1
ATOM 551 O O . VAL A 1 80 ? 20.271 4.442 -20.393 1.00 97.88 80 VAL A O 1
ATOM 554 N N . ARG A 1 81 ? 18.602 2.960 -20.371 1.00 97.38 81 ARG A N 1
ATOM 555 C CA . ARG A 1 81 ? 18.960 2.399 -21.689 1.00 97.38 81 ARG A CA 1
ATOM 556 C C . ARG A 1 81 ? 18.788 3.414 -22.817 1.00 97.38 81 ARG A C 1
ATOM 558 O O . ARG A 1 81 ? 19.584 3.422 -23.749 1.00 97.38 81 ARG A O 1
ATOM 565 N N . MET A 1 82 ? 17.742 4.230 -22.750 1.00 97.62 82 MET A N 1
ATOM 566 C CA . MET A 1 82 ? 17.456 5.244 -23.762 1.00 97.62 82 MET A CA 1
ATOM 567 C C . MET A 1 82 ? 18.435 6.420 -23.688 1.00 97.62 82 MET A C 1
ATOM 569 O O . MET A 1 82 ? 18.833 6.947 -24.725 1.00 97.62 82 MET A O 1
ATOM 573 N N . GLU A 1 83 ? 18.857 6.789 -22.480 1.00 97.25 83 GLU A N 1
ATOM 574 C CA . GLU A 1 83 ? 19.930 7.758 -22.248 1.00 97.25 83 GLU A CA 1
ATOM 575 C C . GLU A 1 83 ? 21.248 7.258 -22.851 1.00 97.25 83 GLU A C 1
ATOM 577 O O . GLU A 1 83 ? 21.801 7.919 -23.724 1.00 97.25 83 GLU A O 1
ATOM 582 N N . GLY A 1 84 ? 21.655 6.020 -22.542 1.00 97.25 84 GLY A N 1
ATOM 583 C CA . GLY A 1 84 ? 22.861 5.425 -23.128 1.00 97.25 84 GLY A CA 1
ATOM 584 C C . GLY A 1 84 ? 22.825 5.330 -24.660 1.00 97.25 84 GLY A C 1
ATOM 585 O O . GLY A 1 84 ? 23.823 5.602 -25.321 1.00 97.25 84 GLY A O 1
ATOM 586 N N . PHE A 1 85 ? 21.665 5.010 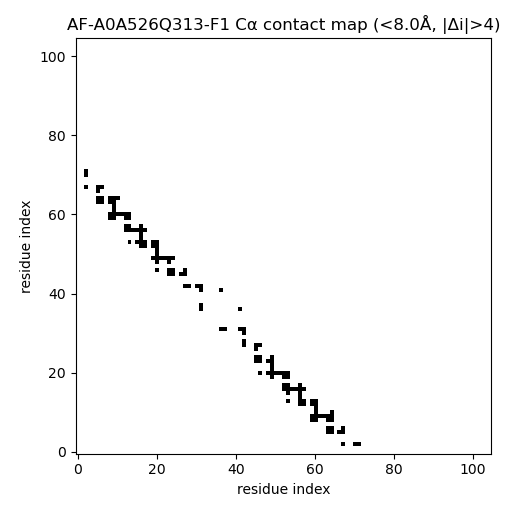-25.246 1.00 97.06 85 PHE A N 1
ATOM 587 C CA . PHE A 1 85 ? 21.492 5.042 -26.704 1.00 97.06 85 PHE A CA 1
ATOM 588 C C . PHE A 1 85 ? 21.646 6.459 -27.275 1.00 97.06 85 PHE A C 1
ATOM 590 O O . PHE A 1 85 ? 22.249 6.637 -28.332 1.00 97.06 85 PHE A O 1
ATOM 597 N N . SER A 1 86 ? 21.106 7.468 -26.588 1.00 97.31 86 SER A N 1
ATOM 598 C CA . SER A 1 86 ? 21.190 8.868 -27.020 1.00 97.31 86 SER A CA 1
ATOM 599 C C . SER A 1 86 ? 22.631 9.381 -26.987 1.00 97.31 86 SER A C 1
ATOM 601 O O . SER A 1 86 ? 23.047 10.087 -27.909 1.00 97.31 86 SER A O 1
ATOM 603 N N . ASP A 1 87 ? 23.404 8.978 -25.979 1.00 97.25 87 ASP A N 1
ATOM 604 C CA . ASP A 1 87 ? 24.825 9.307 -25.856 1.00 97.25 87 ASP A CA 1
ATOM 605 C C . ASP A 1 87 ? 25.649 8.666 -26.976 1.00 97.25 87 ASP A C 1
ATOM 607 O O . ASP A 1 87 ? 26.424 9.345 -27.653 1.00 97.25 87 ASP A O 1
ATOM 611 N N . GLU A 1 88 ? 25.445 7.371 -27.234 1.00 96.62 88 GLU A N 1
ATOM 612 C CA . GLU A 1 88 ? 26.145 6.656 -28.305 1.00 96.62 88 GLU A CA 1
ATOM 613 C C . GLU A 1 88 ? 25.792 7.227 -29.686 1.00 96.62 88 GLU A C 1
ATOM 615 O O . GLU A 1 88 ? 26.673 7.476 -30.513 1.00 96.62 88 GLU A O 1
ATOM 620 N N . PHE A 1 89 ? 24.511 7.515 -29.922 1.00 96.81 89 PHE A N 1
ATOM 621 C CA . PHE A 1 89 ? 24.051 8.140 -31.157 1.00 96.81 89 PHE A CA 1
ATOM 622 C C . PHE A 1 89 ? 24.677 9.525 -31.367 1.00 96.81 89 PHE A C 1
ATOM 624 O O . PHE A 1 89 ? 25.154 9.829 -32.464 1.00 96.81 89 PHE A O 1
ATOM 631 N N . SER A 1 90 ? 24.736 10.342 -30.312 1.00 96.75 90 SER A N 1
ATOM 632 C CA . SER A 1 90 ? 25.366 11.667 -30.348 1.00 96.75 90 SER A CA 1
ATOM 633 C C . SER A 1 90 ? 26.866 11.571 -30.631 1.00 96.75 90 SER A C 1
ATOM 635 O O . SER A 1 90 ? 27.383 12.327 -31.454 1.00 96.75 90 SER A O 1
ATOM 637 N N . ALA A 1 91 ? 27.560 10.605 -30.025 1.00 96.44 91 ALA A N 1
ATOM 638 C CA . ALA A 1 91 ? 28.981 10.369 -30.265 1.00 96.44 91 ALA A CA 1
ATOM 639 C C . ALA A 1 91 ? 29.265 9.952 -31.721 1.00 96.44 91 ALA A C 1
ATOM 641 O O . ALA A 1 91 ? 30.200 10.462 -32.342 1.00 96.44 91 ALA A O 1
ATOM 642 N N . ILE A 1 92 ? 28.439 9.068 -32.296 1.00 96.31 92 ILE A N 1
ATOM 643 C CA . ILE A 1 92 ? 28.560 8.645 -33.700 1.00 96.31 92 ILE A CA 1
ATOM 644 C C . ILE A 1 92 ? 28.333 9.827 -34.648 1.00 96.31 92 ILE A C 1
ATOM 646 O O . ILE A 1 92 ? 29.124 10.031 -35.571 1.00 96.31 92 ILE A O 1
ATOM 650 N N . LEU A 1 93 ? 27.276 10.613 -34.421 1.00 95.50 93 LEU A N 1
ATOM 651 C CA . LEU A 1 93 ? 26.975 11.809 -35.210 1.00 95.50 93 LEU A CA 1
ATOM 652 C C . LEU A 1 93 ? 28.110 12.828 -35.153 1.00 95.50 93 LEU A C 1
ATOM 654 O O . LEU A 1 93 ? 28.522 13.328 -36.198 1.00 95.50 93 LEU A O 1
ATOM 658 N N . SER A 1 94 ? 28.636 13.102 -33.957 1.00 95.44 94 SER A N 1
ATOM 659 C CA . SER A 1 94 ? 29.743 14.041 -33.776 1.00 95.44 94 SER A CA 1
ATOM 660 C C . SER A 1 94 ? 30.970 13.592 -34.570 1.00 95.44 94 SER A C 1
ATOM 662 O O . SER A 1 94 ? 31.510 14.373 -35.349 1.00 95.44 94 SER A O 1
ATOM 664 N N . ARG A 1 95 ? 31.335 12.303 -34.493 1.00 95.38 95 ARG A N 1
ATOM 665 C CA . ARG A 1 95 ? 32.466 11.757 -35.256 1.00 95.38 95 ARG A CA 1
ATOM 666 C C . ARG A 1 95 ? 32.264 11.865 -36.771 1.00 95.38 95 ARG A C 1
ATOM 668 O O . ARG A 1 95 ? 33.190 12.238 -37.482 1.00 95.38 95 ARG A O 1
ATOM 675 N N . GLN A 1 96 ? 31.062 11.577 -37.276 1.00 94.38 96 GLN A N 1
ATOM 676 C CA . GLN A 1 96 ? 30.761 11.710 -38.709 1.00 94.38 96 GLN A CA 1
ATOM 677 C C . GLN A 1 96 ? 30.820 13.164 -39.197 1.00 94.38 96 GLN A C 1
ATOM 679 O O . GLN A 1 96 ? 31.194 13.417 -40.345 1.00 94.38 96 GLN A O 1
ATOM 684 N N . ILE A 1 97 ? 30.423 14.120 -38.352 1.00 94.31 97 ILE A N 1
ATOM 685 C CA . ILE A 1 97 ? 30.535 15.548 -38.659 1.00 94.31 97 ILE A CA 1
ATOM 686 C C . ILE A 1 97 ? 32.012 15.940 -38.740 1.00 94.31 97 ILE A C 1
ATOM 688 O O . ILE A 1 97 ? 32.410 16.536 -39.741 1.00 94.31 97 ILE A O 1
ATOM 692 N N . ASP A 1 98 ? 32.821 15.546 -37.754 1.00 94.31 98 ASP A N 1
ATOM 693 C CA . ASP A 1 98 ? 34.256 15.844 -37.711 1.00 94.31 98 ASP A CA 1
ATOM 694 C C . ASP A 1 98 ? 34.995 15.266 -38.931 1.00 94.31 98 ASP A C 1
ATOM 696 O O . ASP A 1 98 ? 35.756 15.976 -39.591 1.00 94.31 98 ASP A O 1
ATOM 700 N N . GLU A 1 99 ? 34.707 14.013 -39.305 1.00 93.38 99 GLU A N 1
ATOM 701 C CA . GLU A 1 99 ? 35.260 13.365 -40.505 1.00 93.38 99 GLU A CA 1
ATOM 702 C C . GLU A 1 99 ? 34.900 14.129 -41.792 1.00 93.38 99 GLU A C 1
ATOM 704 O O . GLU A 1 99 ? 35.761 14.376 -42.642 1.00 93.38 99 GLU A O 1
ATOM 709 N N . LYS A 1 100 ? 33.639 14.562 -41.941 1.00 88.38 100 LYS A N 1
ATOM 710 C CA . LYS A 1 100 ? 33.204 15.342 -43.113 1.00 88.38 100 LYS A CA 1
A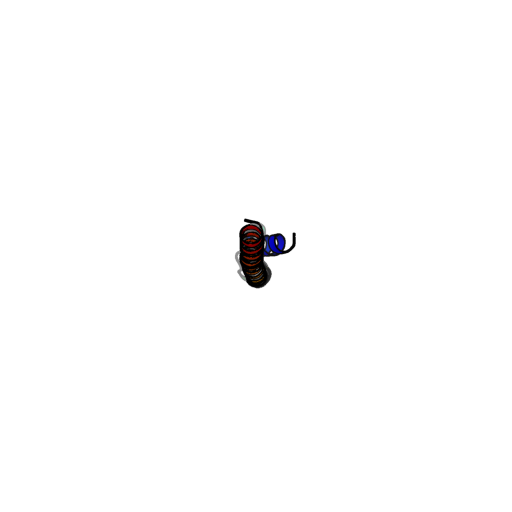TOM 711 C C . LYS A 1 100 ? 33.806 16.741 -43.166 1.00 88.38 100 LYS A C 1
ATOM 713 O O . LYS A 1 100 ? 33.996 17.264 -44.264 1.00 88.38 100 LYS A O 1
ATOM 718 N N . VAL A 1 101 ? 34.051 17.367 -42.016 1.00 88.81 101 VAL A N 1
ATOM 719 C CA . VAL A 1 101 ? 34.717 18.674 -41.940 1.00 88.81 101 VAL A CA 1
ATOM 720 C C . VAL A 1 101 ? 36.180 18.531 -42.346 1.00 88.81 101 VAL A C 1
ATOM 722 O O . VAL A 1 101 ? 36.636 19.287 -43.200 1.00 88.81 101 VAL A O 1
ATOM 725 N N . ALA A 1 102 ? 36.881 17.521 -41.824 1.00 84.25 102 ALA A N 1
ATOM 726 C CA . ALA A 1 102 ? 38.274 17.248 -42.168 1.00 84.25 102 ALA A CA 1
ATOM 727 C C . ALA A 1 102 ? 38.472 16.938 -43.662 1.00 84.25 102 ALA A C 1
ATOM 729 O O . ALA A 1 102 ? 39.463 17.356 -44.241 1.00 84.25 102 ALA A O 1
ATOM 730 N N . GLN A 1 103 ? 37.520 16.255 -44.309 1.00 78.00 103 GLN A N 1
ATOM 731 C CA . GLN A 1 103 ? 37.587 15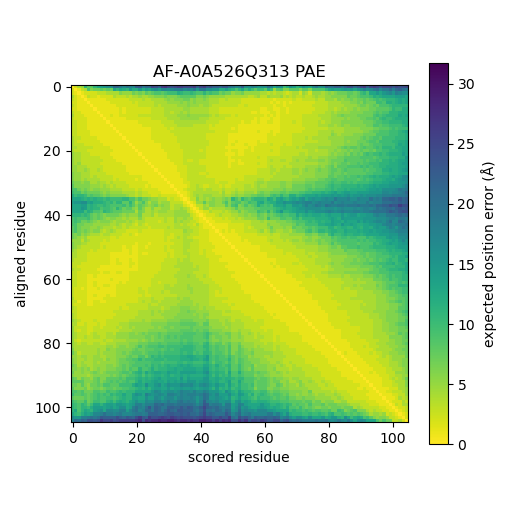.964 -45.748 1.00 78.00 103 GLN A CA 1
ATOM 732 C C . GLN A 1 103 ? 37.371 17.203 -46.644 1.00 78.00 103 GLN A C 1
ATOM 734 O O . GLN A 1 103 ? 37.679 17.163 -47.835 1.00 78.00 103 GLN A O 1
ATOM 739 N N . LYS A 1 104 ? 36.789 18.282 -46.106 1.00 69.88 104 LYS A N 1
ATOM 740 C CA . LYS A 1 104 ? 36.512 19.531 -46.837 1.00 69.88 104 LYS A CA 1
ATOM 74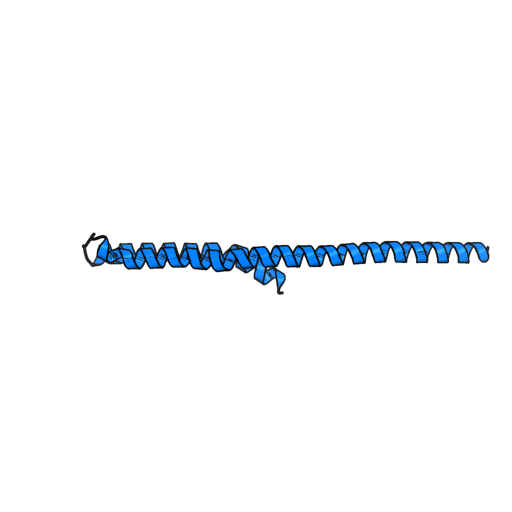1 C C . LYS A 1 104 ? 37.564 20.625 -46.623 1.00 69.88 104 LYS A C 1
ATOM 743 O O . LYS A 1 104 ? 37.484 21.636 -47.321 1.00 69.88 104 LYS A O 1
ATOM 748 N N . ALA A 1 105 ? 38.460 20.452 -45.654 1.00 62.66 105 ALA A N 1
ATOM 749 C CA . ALA A 1 105 ? 39.582 21.347 -45.373 1.00 62.66 105 ALA A CA 1
ATOM 750 C C . ALA A 1 105 ? 40.807 20.959 -46.212 1.00 62.66 105 ALA A C 1
ATOM 752 O O . ALA A 1 105 ? 41.544 21.888 -46.608 1.00 62.66 105 ALA A O 1
#

Foldseek 3Di:
DLLVVLVCLLPCLLVQLQVLLVVLVVVLVVQCVVVVDPDCVSRVVSNVRSNVSNVVSNVRNPVSVVVSVVVVVVVVVVVVVVVVVVVVVVVVVVVVVVVVVVVVD

Secondary structure (DSSP, 8-state):
-HHHHHHHHHHHHHHHHHHHHHHHHHHHHHHHHHHT---HHHHHHHHHHHHHHHHHHHHHHHHHHHHHHHHHHHHHHHHHHHHHHHHHHHHHHHHHHHHHHHTT-

Mean predicted aligned error: 5.97 Å

pLDDT: mean 93.63, std 6.5, range [62.66, 98.38]